Protein AF-A0A349J8N4-F1 (afdb_monomer_lite)

pLDDT: mean 73.87, std 12.45, range [36.69, 87.81]

Structure (mmCIF, N/CA/C/O backbone):
data_AF-A0A349J8N4-F1
#
_entry.id   AF-A0A349J8N4-F1
#
loop_
_atom_site.group_PDB
_atom_site.id
_atom_site.type_symbol
_atom_site.label_atom_id
_atom_site.label_alt_id
_atom_site.label_comp_id
_atom_site.label_asym_id
_atom_site.label_entity_id
_atom_site.label_seq_id
_atom_site.pdbx_PDB_ins_code
_atom_site.Cartn_x
_atom_site.Cartn_y
_atom_site.Cartn_z
_atom_site.occupancy
_atom_site.B_iso_or_equiv
_atom_site.auth_seq_id
_atom_site.auth_comp_id
_atom_site.auth_asym_id
_atom_site.auth_atom_id
_atom_site.pdbx_PDB_model_num
ATOM 1 N N . MET A 1 1 ? -1.529 11.701 -21.891 1.00 40.94 1 MET A N 1
ATOM 2 C CA . MET A 1 1 ? -1.090 10.555 -21.064 1.00 40.94 1 MET A CA 1
ATOM 3 C C . MET A 1 1 ? -0.602 11.087 -19.713 1.00 40.94 1 MET A C 1
ATOM 5 O O . MET A 1 1 ? 0.576 11.382 -19.582 1.00 40.94 1 MET A O 1
ATOM 9 N N . GLN A 1 2 ? -1.486 11.328 -18.734 1.00 36.69 2 GLN A N 1
ATOM 10 C CA . GLN A 1 2 ? -1.043 11.772 -17.399 1.00 36.69 2 GLN A CA 1
ATOM 11 C C . GLN A 1 2 ? -0.313 10.612 -16.715 1.00 36.69 2 GLN A C 1
ATOM 13 O O . GLN A 1 2 ? -0.938 9.629 -16.324 1.00 36.69 2 GLN A O 1
ATOM 18 N N . THR A 1 3 ? 1.009 10.710 -16.580 1.00 44.66 3 THR A N 1
ATOM 19 C CA . THR A 1 3 ? 1.805 9.826 -15.724 1.00 44.66 3 THR A CA 1
ATOM 20 C C . THR A 1 3 ? 1.465 10.149 -14.274 1.00 44.66 3 THR A C 1
ATOM 22 O O . THR A 1 3 ? 2.125 10.971 -13.639 1.00 44.66 3 THR A O 1
ATOM 25 N N . ALA A 1 4 ? 0.384 9.561 -13.755 1.00 54.97 4 ALA A N 1
ATOM 26 C CA . ALA A 1 4 ? 0.061 9.658 -12.339 1.00 54.97 4 ALA A CA 1
ATOM 27 C C . ALA A 1 4 ? 1.305 9.249 -11.522 1.00 54.97 4 ALA A C 1
ATOM 29 O O . ALA A 1 4 ? 1.947 8.248 -11.867 1.00 54.97 4 ALA A O 1
ATOM 30 N N . PRO A 1 5 ? 1.696 10.017 -10.485 1.00 66.94 5 PRO A N 1
ATOM 31 C CA . PRO A 1 5 ? 2.900 9.729 -9.721 1.00 66.94 5 PRO A CA 1
ATOM 32 C C . PRO A 1 5 ? 2.758 8.342 -9.097 1.00 66.94 5 PRO A C 1
ATOM 34 O O . PRO A 1 5 ? 1.921 8.104 -8.224 1.00 66.94 5 PRO A O 1
ATOM 37 N N . CYS A 1 6 ? 3.546 7.408 -9.614 1.00 69.50 6 CYS A N 1
ATOM 38 C CA . CYS A 1 6 ? 3.569 6.036 -9.154 1.00 69.50 6 CYS A CA 1
ATOM 39 C C . CYS A 1 6 ? 4.402 5.972 -7.876 1.00 69.50 6 CYS A C 1
ATOM 41 O O . CYS A 1 6 ? 5.595 6.264 -7.907 1.00 69.50 6 CYS A O 1
ATOM 43 N N . LEU A 1 7 ? 3.785 5.575 -6.772 1.00 74.81 7 LEU A N 1
ATOM 44 C CA . LEU A 1 7 ? 4.452 5.412 -5.490 1.00 74.81 7 LEU A CA 1
ATOM 45 C C . LEU A 1 7 ? 5.226 4.098 -5.430 1.00 74.81 7 LEU A C 1
ATOM 47 O O . LEU A 1 7 ? 4.804 3.068 -5.977 1.00 74.81 7 LEU A 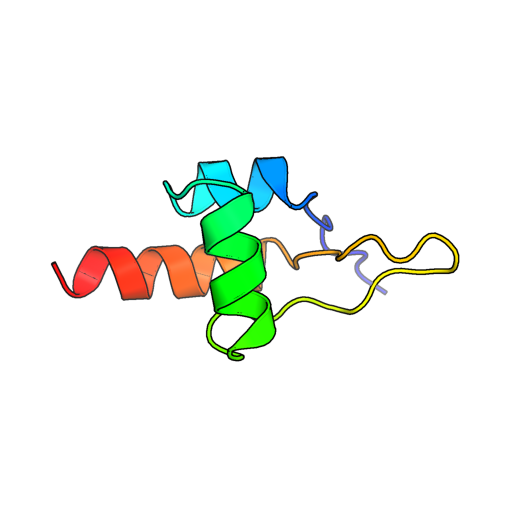O 1
ATOM 51 N N . SER A 1 8 ? 6.341 4.145 -4.704 1.00 79.19 8 SER A N 1
ATOM 52 C CA . SER A 1 8 ? 7.025 2.948 -4.237 1.00 79.19 8 SER A CA 1
ATOM 53 C C . SER A 1 8 ? 6.175 2.225 -3.184 1.00 79.19 8 SER A C 1
ATOM 55 O O . SER A 1 8 ? 5.233 2.783 -2.614 1.00 79.19 8 SER A O 1
ATOM 57 N N . VAL A 1 9 ? 6.514 0.966 -2.896 1.00 82.12 9 VAL A N 1
ATOM 58 C CA . VAL A 1 9 ? 5.837 0.198 -1.839 1.00 82.12 9 VAL A CA 1
ATOM 59 C C . VAL A 1 9 ? 5.996 0.866 -0.469 1.00 82.12 9 VAL A C 1
ATOM 61 O O . VAL A 1 9 ? 5.095 0.772 0.355 1.00 82.12 9 VAL A O 1
ATOM 64 N N . THR A 1 10 ? 7.123 1.543 -0.234 1.00 83.31 10 THR A N 1
ATOM 65 C CA . THR A 1 10 ? 7.434 2.213 1.031 1.00 83.31 10 THR A CA 1
ATOM 66 C C . THR A 1 10 ? 6.586 3.467 1.196 1.00 83.31 10 THR A C 1
ATOM 68 O O . THR A 1 10 ? 5.939 3.626 2.227 1.00 83.31 10 THR A O 1
ATOM 71 N N . ASP A 1 11 ? 6.493 4.298 0.155 1.00 83.62 11 ASP A N 1
ATOM 72 C CA . ASP A 1 11 ? 5.666 5.511 0.197 1.00 83.62 11 ASP A CA 1
ATOM 73 C C . ASP A 1 11 ? 4.183 5.169 0.325 1.00 83.62 11 ASP A C 1
ATOM 75 O O . ASP A 1 11 ? 3.462 5.780 1.107 1.00 83.62 11 ASP A O 1
ATOM 79 N N . ALA A 1 12 ? 3.718 4.154 -0.411 1.00 82.88 12 ALA A N 1
ATOM 80 C CA . ALA A 1 12 ? 2.342 3.684 -0.312 1.00 82.88 12 ALA A CA 1
ATOM 81 C C . ALA A 1 12 ? 2.028 3.123 1.086 1.00 82.88 12 ALA A C 1
ATOM 83 O O . ALA A 1 12 ? 0.947 3.368 1.617 1.00 82.88 12 ALA A O 1
ATOM 84 N N . ALA A 1 13 ? 2.976 2.409 1.699 1.00 85.75 13 ALA A N 1
ATOM 85 C CA . ALA A 1 13 ? 2.849 1.888 3.055 1.00 85.75 13 ALA A CA 1
ATOM 86 C C . ALA A 1 13 ? 2.751 3.015 4.093 1.00 85.75 13 ALA A C 1
ATOM 88 O O . ALA A 1 13 ? 1.839 2.991 4.919 1.00 85.75 13 ALA A O 1
ATOM 89 N N . ALA A 1 14 ? 3.595 4.045 3.980 1.00 86.25 14 ALA A N 1
ATOM 90 C CA . ALA A 1 14 ? 3.529 5.236 4.826 1.00 86.25 14 ALA A CA 1
ATOM 91 C C . ALA A 1 14 ? 2.194 5.987 4.671 1.00 86.25 14 ALA A C 1
ATOM 93 O O . ALA A 1 14 ? 1.594 6.403 5.658 1.00 86.25 14 ALA A O 1
ATOM 94 N N . LEU A 1 15 ? 1.678 6.093 3.443 1.00 83.88 15 LEU A N 1
ATOM 95 C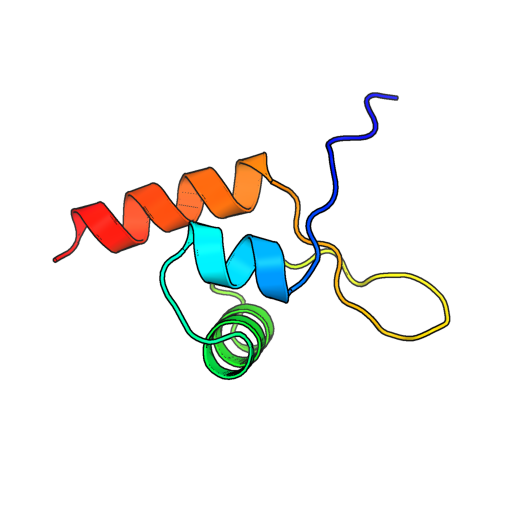 CA . LEU A 1 15 ? 0.400 6.755 3.152 1.00 83.88 15 LEU A CA 1
ATOM 96 C C . LEU A 1 15 ? -0.805 6.039 3.776 1.00 83.88 15 LEU A C 1
ATOM 98 O O . LEU A 1 15 ? -1.762 6.681 4.213 1.00 83.88 15 LEU A O 1
ATOM 102 N N . VAL A 1 16 ? -0.767 4.706 3.792 1.00 82.19 16 VAL A N 1
ATOM 103 C CA . VAL A 1 16 ? -1.815 3.866 4.387 1.00 82.19 16 VAL A CA 1
ATOM 104 C C . VAL A 1 16 ? -1.618 3.717 5.902 1.00 82.19 16 VAL A C 1
ATOM 106 O O . VAL A 1 16 ? -2.586 3.457 6.608 1.00 82.19 16 VAL A O 1
ATOM 109 N N . GLY A 1 17 ? -0.403 3.933 6.414 1.00 84.69 17 GLY A N 1
ATOM 110 C CA . GLY A 1 17 ? -0.060 3.736 7.825 1.00 84.69 17 GLY A CA 1
ATOM 111 C C . GLY A 1 17 ? 0.180 2.269 8.189 1.00 84.69 17 GLY A C 1
ATOM 112 O O . GLY A 1 17 ? -0.081 1.860 9.314 1.00 84.69 17 GLY A O 1
ATOM 113 N N . VAL A 1 18 ? 0.647 1.452 7.240 1.00 86.38 18 VAL A N 1
ATOM 114 C CA . VAL A 1 18 ? 0.949 0.026 7.455 1.00 86.38 18 VAL A CA 1
ATOM 115 C C . VAL A 1 18 ? 2.407 -0.269 7.135 1.00 86.38 18 VAL A C 1
ATOM 117 O O . VAL A 1 18 ? 3.083 0.511 6.472 1.00 86.38 18 VAL A O 1
ATOM 120 N N . SER A 1 19 ? 2.913 -1.430 7.552 1.00 87.81 19 SER A N 1
ATOM 121 C CA . SER A 1 19 ? 4.260 -1.846 7.157 1.00 87.81 19 SER A CA 1
ATOM 122 C C . SER A 1 19 ? 4.323 -2.218 5.661 1.00 87.81 19 SER A C 1
ATOM 124 O O . SER A 1 19 ? 3.361 -2.773 5.116 1.00 87.81 19 SER A O 1
ATOM 126 N N . PRO A 1 20 ? 5.469 -2.029 4.977 1.00 86.19 20 PRO A N 1
ATOM 127 C CA . PRO A 1 20 ? 5.655 -2.444 3.580 1.00 86.19 20 PRO A CA 1
ATOM 128 C C . PRO A 1 20 ? 5.379 -3.934 3.326 1.00 86.19 20 PRO A C 1
ATOM 130 O O . PRO A 1 20 ? 4.945 -4.335 2.243 1.00 86.19 20 PRO A O 1
ATOM 133 N N . ARG A 1 21 ? 5.636 -4.794 4.321 1.00 86.31 21 ARG A N 1
ATOM 134 C CA . ARG A 1 21 ? 5.312 -6.228 4.261 1.00 86.31 21 ARG A CA 1
ATOM 135 C C . ARG A 1 21 ? 3.799 -6.452 4.282 1.00 86.31 21 ARG A C 1
ATOM 137 O O . ARG A 1 21 ? 3.301 -7.233 3.473 1.00 86.31 21 ARG A O 1
ATOM 144 N N . HIS A 1 22 ? 3.080 -5.741 5.148 1.00 85.94 22 HIS A N 1
ATOM 145 C CA . HIS A 1 22 ? 1.624 -5.809 5.215 1.00 85.94 22 HIS A CA 1
ATOM 146 C C . HIS A 1 22 ? 0.987 -5.262 3.928 1.00 85.94 22 HIS A C 1
ATOM 148 O O . HIS A 1 22 ? 0.145 -5.933 3.337 1.00 85.94 22 HIS A O 1
ATOM 154 N N . LEU A 1 23 ? 1.475 -4.133 3.400 1.00 84.44 23 LEU A N 1
ATOM 155 C CA . LEU A 1 23 ? 1.004 -3.582 2.125 1.00 84.44 23 LEU A CA 1
ATOM 156 C C . LEU A 1 23 ? 1.181 -4.576 0.962 1.00 84.44 23 LEU A C 1
ATOM 158 O O . LEU A 1 23 ? 0.280 -4.748 0.142 1.00 84.44 23 LEU A O 1
ATOM 162 N N . ARG A 1 24 ? 2.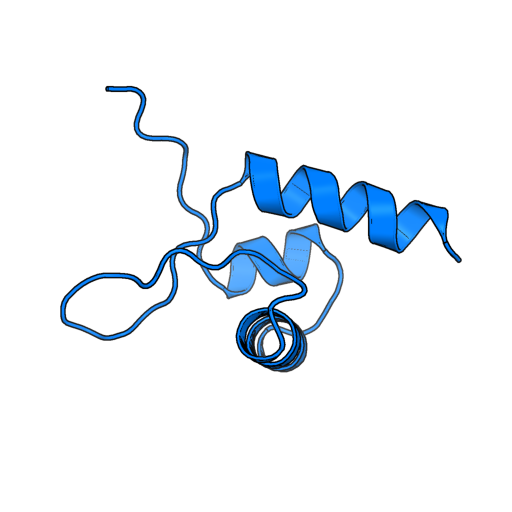317 -5.289 0.898 1.00 83.81 24 ARG A N 1
ATOM 163 C CA . ARG A 1 24 ? 2.539 -6.344 -0.111 1.00 83.81 24 ARG A CA 1
ATOM 164 C C . ARG A 1 24 ? 1.531 -7.483 0.003 1.00 83.81 24 ARG A C 1
ATOM 166 O O . ARG A 1 24 ? 1.057 -7.950 -1.033 1.00 83.81 24 ARG A O 1
ATOM 173 N N . ARG A 1 25 ? 1.196 -7.898 1.228 1.00 85.56 25 ARG A N 1
ATOM 174 C CA . ARG A 1 25 ? 0.186 -8.929 1.499 1.00 85.56 25 ARG A CA 1
ATOM 175 C C . ARG A 1 25 ? -1.210 -8.462 1.082 1.00 85.56 25 ARG A C 1
ATOM 177 O O . ARG A 1 25 ? -1.885 -9.196 0.376 1.00 85.56 25 ARG A O 1
ATOM 184 N N . LEU A 1 26 ? -1.595 -7.229 1.412 1.00 82.50 26 LEU A N 1
ATOM 185 C CA . LEU A 1 26 ? -2.870 -6.633 0.986 1.00 82.50 26 LEU A CA 1
ATOM 186 C C . LEU A 1 26 ? -2.972 -6.516 -0.537 1.00 82.50 26 LEU A C 1
ATOM 188 O O . LEU A 1 26 ? -4.009 -6.813 -1.118 1.00 82.50 26 LEU A O 1
ATOM 192 N N . ALA A 1 27 ? -1.879 -6.140 -1.199 1.00 82.75 27 ALA A N 1
ATOM 193 C CA . ALA A 1 27 ? -1.821 -6.099 -2.654 1.00 82.75 27 ALA A CA 1
ATOM 194 C C . ALA A 1 27 ? -1.854 -7.498 -3.292 1.00 82.75 27 ALA A C 1
ATOM 196 O O . ALA A 1 27 ? -2.424 -7.670 -4.362 1.00 82.75 27 ALA A O 1
ATOM 197 N N . ALA A 1 28 ? -1.249 -8.507 -2.655 1.00 81.44 28 ALA A N 1
ATOM 198 C CA . ALA A 1 28 ? -1.363 -9.898 -3.099 1.00 81.44 28 ALA A CA 1
ATOM 199 C C . ALA A 1 28 ? -2.783 -10.454 -2.901 1.00 81.44 28 ALA A C 1
ATOM 201 O O . ALA A 1 28 ? -3.246 -11.222 -3.731 1.00 81.44 28 ALA A O 1
ATOM 202 N N . ALA A 1 29 ? -3.479 -10.013 -1.852 1.00 82.81 29 ALA A N 1
ATOM 203 C CA . ALA A 1 29 ? -4.878 -10.332 -1.584 1.00 82.81 29 ALA A CA 1
ATOM 204 C C . ALA A 1 29 ? -5.877 -9.508 -2.427 1.00 82.81 29 ALA A C 1
ATOM 206 O O . ALA A 1 29 ? -7.080 -9.667 -2.263 1.00 82.81 29 ALA A O 1
ATOM 207 N N . GLY A 1 30 ? -5.407 -8.597 -3.290 1.00 80.00 30 GLY A N 1
ATOM 208 C CA . GLY A 1 30 ? -6.263 -7.758 -4.140 1.00 80.00 30 GLY A CA 1
ATOM 209 C C . GLY A 1 30 ? -6.943 -6.577 -3.434 1.00 80.00 30 GLY A C 1
ATOM 210 O O . GLY A 1 30 ? -7.658 -5.818 -4.080 1.00 80.00 30 GLY A O 1
ATOM 211 N N . VAL A 1 31 ? -6.690 -6.367 -2.138 1.00 81.88 31 VAL A N 1
ATOM 212 C CA . VAL A 1 31 ? -7.271 -5.263 -1.347 1.00 81.88 31 VAL A CA 1
ATOM 213 C C . VAL A 1 31 ? -6.718 -3.908 -1.790 1.00 81.88 31 VAL A C 1
ATOM 215 O O . VAL A 1 31 ? -7.445 -2.918 -1.846 1.00 81.88 31 VAL A O 1
ATOM 218 N N . VAL A 1 32 ? -5.422 -3.856 -2.113 1.00 77.75 32 VAL A N 1
ATOM 219 C CA . VAL A 1 32 ? -4.762 -2.654 -2.636 1.00 77.75 32 VAL A CA 1
ATOM 220 C C . VAL A 1 32 ? -4.384 -2.892 -4.100 1.00 77.75 32 VAL A C 1
ATOM 222 O O . VAL A 1 32 ? -3.584 -3.790 -4.371 1.00 77.75 32 VAL A O 1
ATOM 225 N N . PRO A 1 33 ? -4.894 -2.090 -5.051 1.00 73.19 33 PRO A N 1
ATOM 226 C CA . PRO A 1 33 ? -4.556 -2.198 -6.455 1.00 73.19 33 PRO A CA 1
ATOM 227 C C . PRO A 1 33 ? -3.093 -1.796 -6.632 1.00 73.19 33 PRO A C 1
ATOM 229 O O . PRO A 1 33 ? -2.713 -0.629 -6.529 1.00 73.19 33 PRO A O 1
ATOM 232 N N . ALA A 1 34 ? -2.262 -2.802 -6.870 1.00 76.25 34 ALA A N 1
ATOM 233 C CA . ALA A 1 34 ? -0.880 -2.634 -7.265 1.00 76.25 34 ALA A CA 1
ATOM 234 C C . ALA A 1 34 ? -0.782 -2.873 -8.770 1.00 76.25 34 ALA A C 1
ATOM 236 O O . ALA A 1 34 ? -1.035 -3.982 -9.244 1.00 76.25 34 ALA A O 1
ATOM 237 N N . SER A 1 35 ? -0.366 -1.859 -9.520 1.00 68.38 35 SER A N 1
ATOM 238 C CA . SER A 1 35 ? -0.018 -2.043 -10.923 1.00 68.38 35 SER A CA 1
ATOM 239 C C . SER A 1 35 ? 1.340 -2.740 -10.965 1.00 68.38 35 SER A C 1
ATOM 241 O O . SER A 1 35 ? 2.359 -2.213 -10.504 1.00 68.38 35 SER A O 1
ATOM 243 N N . ARG A 1 36 ? 1.347 -3.991 -11.440 1.00 61.19 36 ARG A N 1
ATOM 244 C CA . ARG A 1 36 ? 2.562 -4.802 -11.611 1.00 61.19 36 ARG A CA 1
ATOM 245 C C . ARG A 1 36 ? 3.602 -3.969 -12.381 1.00 61.19 36 ARG A C 1
ATOM 247 O O . ARG A 1 36 ? 3.282 -3.414 -13.427 1.00 61.19 36 ARG A O 1
ATOM 254 N N . LEU A 1 37 ? 4.807 -3.815 -11.827 1.00 58.47 37 LEU A N 1
ATOM 255 C CA . LEU A 1 37 ? 5.825 -2.872 -12.306 1.00 58.47 37 LEU A CA 1
ATOM 256 C C . LEU A 1 37 ? 6.941 -3.621 -13.047 1.00 58.47 37 LEU A C 1
ATOM 258 O O . LEU A 1 37 ? 7.194 -4.797 -12.790 1.00 58.47 37 LEU A O 1
ATOM 262 N N . GLY A 1 38 ? 7.501 -2.935 -14.052 1.00 58.84 38 GLY A N 1
ATOM 263 C CA . GLY A 1 38 ? 8.392 -3.451 -15.098 1.00 58.84 38 GLY A CA 1
ATOM 264 C C . GLY A 1 38 ? 9.607 -4.275 -14.648 1.00 58.84 38 GLY A C 1
ATOM 265 O O . GLY A 1 38 ? 9.841 -4.457 -13.460 1.00 58.84 38 GLY A O 1
ATOM 266 N N . ARG A 1 39 ? 10.377 -4.758 -15.642 1.00 52.44 39 ARG A N 1
ATOM 267 C CA . ARG A 1 39 ? 11.361 -5.877 -15.661 1.00 52.44 39 ARG A CA 1
ATOM 268 C C . ARG A 1 39 ? 12.037 -6.356 -14.356 1.00 52.44 39 ARG A C 1
ATOM 270 O O . ARG A 1 39 ? 12.379 -7.526 -14.288 1.00 52.44 39 ARG A O 1
ATOM 277 N N . ARG A 1 40 ? 12.236 -5.519 -13.334 1.00 63.22 40 ARG A N 1
ATOM 278 C CA . ARG A 1 40 ? 12.788 -5.898 -12.016 1.00 63.22 40 ARG A CA 1
ATOM 279 C C . ARG A 1 40 ? 11.747 -6.378 -10.983 1.00 63.22 40 ARG A C 1
ATOM 281 O O . ARG A 1 40 ? 12.123 -6.638 -9.847 1.00 63.22 40 ARG A O 1
ATOM 288 N N . GLY A 1 41 ? 10.454 -6.445 -11.315 1.00 60.41 41 GLY A N 1
ATOM 289 C CA . GLY A 1 41 ? 9.432 -7.039 -10.434 1.00 60.41 41 GLY A CA 1
ATOM 290 C C . GLY A 1 41 ? 9.036 -6.199 -9.214 1.00 60.41 41 GLY A C 1
ATOM 291 O O . GLY A 1 41 ? 8.398 -6.702 -8.288 1.00 60.41 41 GLY A O 1
ATOM 292 N N . TRP A 1 42 ? 9.376 -4.910 -9.194 1.00 60.56 42 TRP A N 1
ATOM 293 C CA . TRP A 1 42 ? 8.845 -4.012 -8.170 1.00 60.56 42 TRP A CA 1
ATOM 294 C C . TRP A 1 42 ? 7.330 -3.836 -8.437 1.00 60.56 42 TRP A C 1
ATOM 296 O O . TRP A 1 42 ? 6.849 -4.185 -9.512 1.00 60.56 42 TRP A O 1
ATOM 306 N N . ARG A 1 43 ? 6.541 -3.317 -7.486 1.00 68.75 43 ARG A N 1
ATOM 307 C CA . ARG A 1 43 ? 5.116 -2.953 -7.687 1.00 68.75 43 ARG A CA 1
ATOM 308 C C . ARG A 1 43 ? 4.966 -1.425 -7.695 1.00 68.75 43 ARG A C 1
ATOM 310 O O . ARG A 1 43 ? 5.490 -0.792 -6.782 1.00 68.75 43 ARG A O 1
ATOM 317 N N . ARG A 1 44 ? 4.310 -0.833 -8.712 1.00 72.38 44 ARG A N 1
ATOM 318 C CA . ARG A 1 44 ? 3.971 0.608 -8.734 1.00 72.38 44 ARG A CA 1
ATOM 319 C C . ARG A 1 44 ? 2.576 0.733 -8.172 1.00 72.38 44 ARG A C 1
ATOM 321 O O . ARG A 1 44 ? 1.660 0.039 -8.605 1.00 72.38 44 ARG A O 1
ATOM 328 N N . PHE A 1 45 ? 2.425 1.633 -7.221 1.00 75.69 45 PHE A N 1
ATOM 329 C CA . PHE A 1 45 ? 1.127 1.939 -6.658 1.00 75.69 45 PHE A CA 1
ATOM 330 C C . PHE A 1 45 ? 0.659 3.274 -7.212 1.00 75.69 45 PHE A C 1
ATOM 332 O O . PHE A 1 45 ? 1.377 4.268 -7.133 1.00 75.69 45 PHE A O 1
ATOM 339 N N . ASP A 1 46 ? -0.537 3.310 -7.789 1.00 78.94 46 ASP A N 1
ATOM 340 C CA . ASP A 1 46 ? -1.133 4.584 -8.170 1.00 78.94 46 ASP A CA 1
ATOM 341 C C . ASP A 1 46 ? -1.478 5.372 -6.899 1.00 78.94 46 ASP A C 1
ATOM 343 O O . ASP A 1 46 ? -2.242 4.902 -6.050 1.00 78.94 46 ASP A O 1
ATOM 347 N N . ARG A 1 47 ? -0.910 6.575 -6.756 1.00 78.81 47 ARG A N 1
ATOM 348 C CA . ARG A 1 47 ? -1.118 7.410 -5.566 1.00 78.81 47 ARG A CA 1
ATOM 349 C C . ARG A 1 47 ? -2.597 7.668 -5.287 1.00 78.81 47 ARG A C 1
ATOM 351 O O . ARG A 1 47 ? -3.010 7.600 -4.132 1.00 78.81 47 ARG A O 1
ATOM 358 N N . ARG A 1 48 ? -3.405 7.956 -6.315 1.00 79.00 48 ARG A N 1
ATOM 359 C CA . ARG A 1 48 ? -4.834 8.265 -6.138 1.00 79.00 48 ARG A CA 1
ATOM 360 C C . ARG A 1 48 ? -5.598 7.035 -5.663 1.00 79.00 48 ARG A C 1
ATOM 362 O O . ARG A 1 48 ? -6.447 7.156 -4.778 1.00 79.00 48 ARG A O 1
ATOM 369 N N . ALA A 1 49 ? -5.291 5.865 -6.217 1.00 77.44 49 ALA A N 1
ATOM 370 C CA . ALA A 1 49 ? -5.894 4.604 -5.806 1.00 77.44 49 ALA A CA 1
ATOM 371 C C . ALA A 1 49 ? -5.539 4.255 -4.351 1.00 77.44 49 ALA A C 1
ATOM 373 O O . ALA A 1 49 ? -6.435 3.954 -3.559 1.00 77.44 49 ALA A O 1
ATOM 374 N N . VAL A 1 50 ? -4.262 4.392 -3.969 1.00 79.88 50 VAL A N 1
ATOM 375 C CA . VAL A 1 50 ? -3.804 4.176 -2.587 1.00 79.88 50 VAL A CA 1
ATOM 376 C C . VAL A 1 50 ? -4.488 5.138 -1.623 1.00 79.88 50 VAL A C 1
ATOM 378 O O . VAL A 1 50 ? -5.049 4.695 -0.627 1.00 79.88 50 VAL A O 1
ATOM 381 N N . SER A 1 51 ? -4.525 6.439 -1.923 1.00 80.50 51 SER A N 1
ATOM 382 C CA . SER A 1 51 ? -5.190 7.431 -1.068 1.00 80.50 51 SER A CA 1
ATOM 383 C C . SER A 1 51 ? -6.697 7.192 -0.923 1.00 80.50 51 SER A C 1
ATOM 385 O O . SER A 1 51 ? -7.275 7.490 0.122 1.00 80.50 51 SER A O 1
ATOM 387 N N . ARG A 1 52 ? -7.367 6.655 -1.951 1.00 82.06 52 ARG A N 1
ATOM 388 C CA . ARG A 1 52 ? -8.791 6.291 -1.873 1.00 82.06 52 ARG A CA 1
ATOM 389 C C . ARG A 1 52 ? -9.019 5.136 -0.898 1.00 82.06 52 ARG A C 1
ATOM 391 O O . ARG A 1 52 ? -9.960 5.188 -0.111 1.00 82.06 52 ARG A O 1
ATOM 398 N N . ILE A 1 53 ? -8.152 4.128 -0.927 1.00 80.75 53 ILE A N 1
ATOM 399 C CA . ILE A 1 53 ? -8.255 2.965 -0.038 1.00 80.75 53 ILE A CA 1
ATOM 400 C C . ILE A 1 53 ? -7.799 3.307 1.373 1.00 80.75 53 ILE A C 1
ATOM 402 O O . ILE A 1 53 ? -8.474 2.917 2.313 1.00 80.75 53 ILE A O 1
ATOM 406 N N . ALA A 1 54 ? -6.747 4.110 1.535 1.00 80.94 54 ALA A N 1
ATOM 407 C CA . ALA A 1 54 ? -6.324 4.619 2.837 1.00 80.94 54 ALA A CA 1
ATOM 408 C C . ALA A 1 54 ? -7.476 5.334 3.562 1.00 80.94 54 ALA A C 1
ATOM 410 O O . ALA A 1 54 ? -7.687 5.111 4.748 1.00 80.94 54 ALA A O 1
ATOM 411 N N . ARG A 1 55 ? -8.270 6.138 2.837 1.00 77.69 55 ARG A N 1
ATOM 412 C CA . ARG A 1 55 ? -9.480 6.762 3.395 1.00 77.69 55 ARG A CA 1
ATOM 413 C C . ARG A 1 55 ? -10.547 5.742 3.792 1.00 77.69 55 ARG A C 1
ATOM 415 O O . ARG A 1 55 ? -11.122 5.885 4.858 1.00 77.69 55 ARG A O 1
ATOM 422 N N . ARG A 1 56 ? -10.790 4.710 2.975 1.00 77.38 56 ARG A N 1
ATOM 423 C CA . ARG A 1 56 ? -11.744 3.635 3.310 1.00 77.38 56 ARG A CA 1
ATOM 424 C C . ARG A 1 56 ? -11.308 2.807 4.518 1.00 77.38 56 ARG A C 1
ATOM 426 O O . ARG A 1 56 ? -12.144 2.494 5.348 1.00 77.38 56 ARG A O 1
ATOM 433 N N . LEU A 1 57 ? -10.021 2.483 4.619 1.00 73.56 57 LEU A N 1
ATOM 434 C CA . LEU A 1 57 ? -9.463 1.725 5.741 1.00 73.56 57 LEU A CA 1
ATOM 435 C C . LEU A 1 57 ? -9.496 2.533 7.043 1.00 73.56 57 LEU A C 1
ATOM 437 O O . LEU A 1 57 ? -9.789 1.971 8.087 1.00 73.56 57 LEU A O 1
ATOM 441 N N . LYS A 1 58 ? -9.242 3.848 6.980 1.00 66.56 58 LYS A N 1
ATOM 442 C CA . LYS A 1 58 ? -9.347 4.741 8.146 1.00 66.56 58 LYS A CA 1
ATOM 443 C C . LYS A 1 58 ? -10.785 5.018 8.587 1.00 66.56 58 LYS A C 1
ATOM 445 O O . LYS A 1 58 ? -10.984 5.340 9.744 1.00 66.56 58 LYS A O 1
ATOM 450 N N . ALA A 1 59 ? -11.763 4.933 7.686 1.00 61.72 59 ALA A N 1
ATOM 451 C CA . ALA A 1 59 ? -13.170 5.204 7.993 1.00 61.72 59 ALA A CA 1
ATOM 452 C C . ALA A 1 59 ? -13.922 4.004 8.604 1.00 61.72 59 ALA A C 1
ATOM 454 O O . ALA A 1 59 ? -15.091 4.145 8.944 1.00 61.72 59 ALA A O 1
ATOM 455 N N . GLY A 1 60 ? -13.291 2.827 8.678 1.00 55.19 60 GLY A N 1
ATOM 456 C CA . GLY A 1 60 ? -13.879 1.601 9.231 1.00 55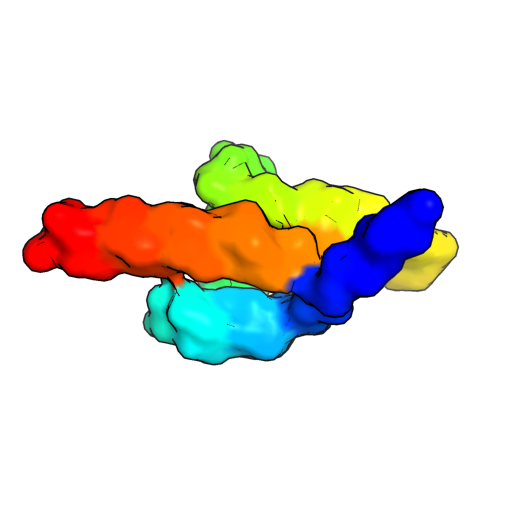.19 60 GLY A CA 1
ATOM 457 C C . GLY A 1 60 ? -13.314 1.175 10.590 1.00 55.19 60 GLY A C 1
ATOM 458 O O . GLY A 1 60 ? -13.537 0.031 10.976 1.00 55.19 60 GLY A O 1
ATOM 459 N N . VAL A 1 61 ? -12.553 2.048 11.259 1.00 47.91 61 VAL A N 1
ATOM 460 C CA . VAL A 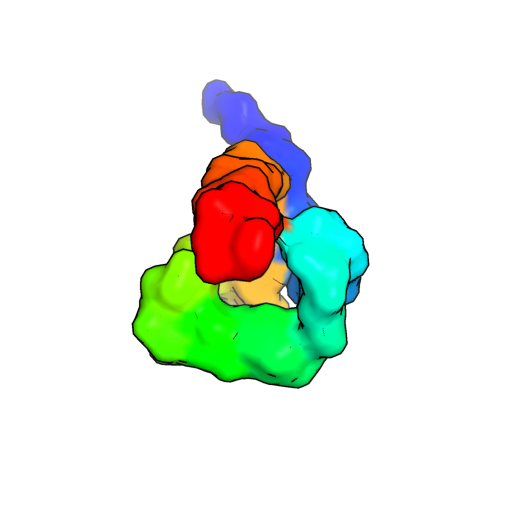1 61 ? -12.033 1.883 12.630 1.00 47.91 61 VAL A CA 1
ATOM 461 C C . VAL A 1 61 ? -12.712 2.891 13.538 1.00 47.91 61 VAL A C 1
ATOM 463 O O . VAL A 1 61 ? -12.852 4.051 13.088 1.00 47.91 61 VAL A O 1
#

Foldseek 3Di:
DPPQPWDFLCVLCVLLVHDSVVSVVCCVVVVAPWPQDDDVRTTTHRPVSSNVSSVVVVVVD

Sequence (61 aa):
MQTAPCLSVTDAAALVGVSPRHLRRLAAAGVVPASRLGRRGWRRFDRRAVSRIARRLKAGV

Secondary structure (DSSP, 8-state):
-----EEPHHHHHHHHTS-HHHHHH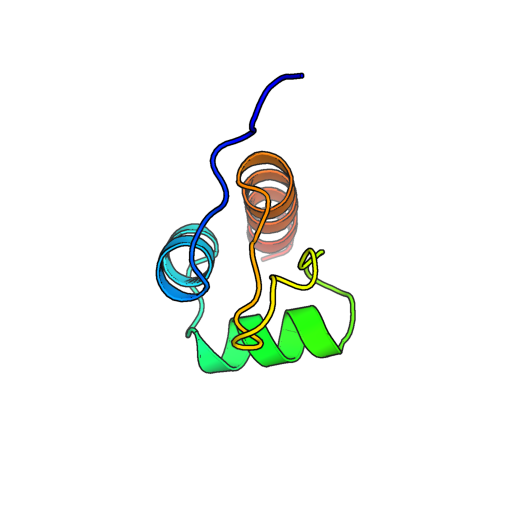HHHTTSS-EEE-STTT-EEEEHHHHHHHHHHHHTT-

Radius of gyration: 11.18 Å; chains: 1; bounding box: 27×22×34 Å